Protein AF-A0A554M6P8-F1 (afdb_monomer_lite)

Secondary structure (DSSP, 8-state):
-EEEEEETTTEEEEEE----B-TT--BHHHH----SS-----HHHHHTT--HHHHHHHHHHH-

pLDDT: mean 93.91, std 4.5, range [59.78, 96.5]

Sequence (63 aa):
VQEVVSLPGNSAVKITVAKWLTPSGNQINKEGISPDVEVDLTEDDWNNDRDPQLDKAIEILKN

Structure (mmCIF, N/CA/C/O backbone):
data_AF-A0A554M6P8-F1
#
_entry.id   AF-A0A554M6P8-F1
#
loop_
_atom_site.group_PDB
_atom_site.id
_atom_site.type_symbol
_atom_site.label_atom_id
_atom_site.label_alt_id
_atom_site.label_comp_id
_atom_site.label_asym_id
_atom_site.label_entity_id
_atom_site.label_seq_id
_atom_site.pdbx_PDB_ins_code
_atom_site.Cartn_x
_atom_site.Cartn_y
_atom_site.Cartn_z
_atom_site.occupancy
_atom_site.B_iso_or_equiv
_atom_site.auth_seq_id
_atom_site.auth_comp_id
_atom_site.auth_asym_id
_atom_site.auth_atom_id
_atom_site.pdbx_PDB_model_num
ATOM 1 N N . VAL A 1 1 ? -12.205 -3.304 6.403 1.00 91.56 1 VAL A N 1
ATOM 2 C CA . VAL A 1 1 ? -13.189 -2.249 6.758 1.00 91.56 1 VAL A CA 1
ATOM 3 C C . VAL A 1 1 ? -13.002 -1.860 8.210 1.00 91.56 1 VAL A C 1
ATOM 5 O O . VAL A 1 1 ? -12.739 -2.745 9.020 1.00 91.56 1 VAL A O 1
ATOM 8 N N . GLN A 1 2 ? -13.088 -0.568 8.525 1.00 93.25 2 GLN A N 1
ATOM 9 C CA . GLN A 1 2 ? -12.969 -0.069 9.892 1.00 93.25 2 GLN A CA 1
ATOM 10 C C . GLN A 1 2 ? -14.253 0.630 10.330 1.00 93.25 2 GLN A C 1
ATOM 12 O O . GLN A 1 2 ? -14.892 1.294 9.520 1.00 93.25 2 GLN A O 1
ATOM 17 N N . GLU A 1 3 ? -14.571 0.502 11.610 1.00 95.88 3 GLU A N 1
ATOM 18 C CA . GLU A 1 3 ? -15.719 1.126 12.259 1.00 95.88 3 GLU A CA 1
ATOM 19 C C . GLU A 1 3 ? -15.250 1.894 13.498 1.00 95.88 3 GLU A C 1
ATOM 21 O O . GLU A 1 3 ? -14.265 1.511 14.138 1.00 95.88 3 GLU A O 1
ATOM 26 N N . VAL A 1 4 ? -15.927 3.000 13.808 1.00 95.62 4 VAL A N 1
ATOM 27 C CA . VAL A 1 4 ? -15.658 3.812 14.997 1.00 95.62 4 VAL A CA 1
ATOM 28 C C . VAL A 1 4 ? -16.712 3.500 16.048 1.00 95.62 4 VAL A C 1
ATOM 30 O O . VAL A 1 4 ? -17.900 3.682 15.805 1.00 95.62 4 VAL A O 1
ATOM 33 N N . VAL A 1 5 ? -16.264 3.083 17.227 1.00 95.69 5 VAL A N 1
ATOM 34 C CA . VAL A 1 5 ? -17.115 2.821 18.388 1.00 95.69 5 VAL A CA 1
ATOM 35 C C . VAL A 1 5 ? -16.843 3.894 19.434 1.00 95.69 5 VAL A C 1
ATOM 37 O O . VAL A 1 5 ? -15.719 4.021 19.926 1.00 95.69 5 VAL A O 1
ATOM 40 N N . SER A 1 6 ? -17.862 4.686 19.763 1.00 96.50 6 SER A N 1
ATOM 41 C CA . SER A 1 6 ? -17.781 5.695 20.823 1.00 96.50 6 SER A CA 1
ATOM 42 C C . SER A 1 6 ? -17.755 5.045 22.206 1.00 96.50 6 SER A C 1
ATOM 44 O O . SER A 1 6 ? -18.446 4.060 22.463 1.00 96.50 6 SER A O 1
ATOM 46 N N . LEU A 1 7 ? -16.975 5.627 23.110 1.00 95.31 7 LEU A N 1
ATOM 47 C CA . LEU A 1 7 ? -16.804 5.201 24.492 1.00 95.31 7 LEU A CA 1
ATOM 48 C C . LEU A 1 7 ? -17.165 6.350 25.455 1.00 95.31 7 LEU A C 1
ATOM 50 O O . LEU A 1 7 ? -17.168 7.523 25.063 1.00 95.31 7 LEU A O 1
ATOM 54 N N . PRO A 1 8 ? -17.460 6.045 26.734 1.00 95.94 8 PRO A N 1
ATOM 55 C CA . PRO A 1 8 ? -17.704 7.068 27.745 1.00 95.94 8 PRO A CA 1
ATOM 56 C C . PRO A 1 8 ? -16.545 8.068 27.870 1.00 95.94 8 PRO A C 1
ATOM 58 O O . PRO A 1 8 ? -15.393 7.771 27.549 1.00 95.94 8 PRO A O 1
ATOM 61 N N . GLY A 1 9 ? -16.850 9.272 28.356 1.00 93.88 9 GLY A N 1
ATOM 62 C CA . GLY A 1 9 ? -15.833 10.310 28.551 1.00 93.88 9 GLY A CA 1
ATOM 63 C C . GLY A 1 9 ? -15.348 10.959 27.253 1.00 93.88 9 GLY A C 1
ATOM 64 O O . GLY A 1 9 ? -14.224 11.443 27.208 1.00 93.88 9 GLY A O 1
ATOM 65 N N . ASN A 1 10 ? -16.190 10.983 26.211 1.00 92.50 10 ASN A N 1
ATOM 66 C CA . ASN A 1 10 ? -15.884 11.612 24.921 1.00 92.50 10 ASN A CA 1
ATOM 67 C C . ASN A 1 10 ? -14.697 10.957 24.181 1.00 92.50 10 ASN A C 1
ATOM 69 O O . ASN A 1 10 ? -13.949 11.622 23.466 1.00 92.50 10 ASN A O 1
ATOM 73 N N . SER A 1 11 ? -14.515 9.648 24.375 1.00 95.75 11 SER A N 1
ATOM 74 C CA . SER A 1 11 ? -13.467 8.851 23.734 1.00 95.75 11 SER A CA 1
ATOM 75 C C . SER A 1 11 ? -14.050 7.936 22.649 1.00 95.75 11 SER A C 1
ATOM 77 O O . SER A 1 11 ? -15.266 7.770 22.548 1.00 95.75 11 SER A O 1
ATOM 79 N N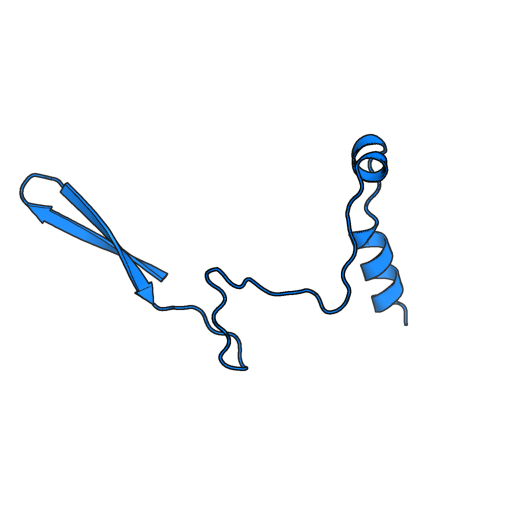 . ALA A 1 12 ? -13.205 7.365 21.788 1.00 95.88 12 ALA A N 1
ATOM 80 C CA . ALA A 1 12 ? -13.633 6.427 20.750 1.00 95.88 12 ALA A CA 1
ATOM 81 C C . ALA A 1 12 ? -12.501 5.471 20.355 1.00 95.88 12 ALA A C 1
ATOM 83 O O . ALA A 1 12 ? -11.322 5.796 20.502 1.00 95.88 12 ALA A O 1
ATOM 84 N N . VAL A 1 13 ? -12.864 4.311 19.807 1.00 96.44 13 VAL A N 1
ATOM 85 C CA . VAL A 1 13 ? -11.926 3.328 19.248 1.00 96.44 13 VAL A CA 1
ATOM 86 C C . VAL A 1 13 ? -12.290 3.055 17.796 1.00 96.44 13 VAL A C 1
ATOM 88 O O . VAL A 1 13 ? -13.454 2.841 17.467 1.00 96.44 13 VAL A O 1
ATOM 91 N N . LYS A 1 14 ? -11.280 3.026 16.924 1.00 96.25 14 LYS A N 1
ATOM 92 C CA . LYS A 1 14 ? -11.424 2.594 15.533 1.00 96.25 14 LYS A CA 1
ATOM 93 C C . LYS A 1 14 ? -10.946 1.151 15.402 1.00 96.25 14 LYS A C 1
ATOM 95 O O . LYS A 1 14 ? -9.756 0.882 15.559 1.00 96.25 14 LYS A O 1
ATOM 100 N N . ILE A 1 15 ? -11.859 0.227 15.119 1.00 95.31 15 ILE A N 1
ATOM 101 C CA . ILE A 1 15 ? -11.562 -1.208 15.021 1.00 95.31 15 ILE A CA 1
ATOM 102 C C . ILE A 1 15 ? -11.779 -1.733 13.607 1.00 95.31 15 ILE A C 1
ATOM 104 O O . ILE A 1 15 ? -12.603 -1.223 12.852 1.00 95.31 15 ILE A O 1
ATOM 108 N N . THR A 1 16 ? -11.019 -2.763 13.234 1.00 95.06 16 THR A N 1
ATOM 109 C CA . THR A 1 16 ? -11.209 -3.460 11.956 1.00 95.06 16 THR A CA 1
ATOM 110 C C . THR A 1 16 ? -12.295 -4.513 12.125 1.00 95.06 16 THR A C 1
ATOM 112 O O . THR A 1 16 ? -12.109 -5.459 12.882 1.00 95.06 16 THR A O 1
ATOM 115 N N . VAL A 1 17 ? -13.406 -4.358 11.406 1.00 95.56 17 VAL A N 1
ATOM 116 C CA . VAL A 1 17 ? -14.587 -5.237 11.514 1.00 95.56 17 VAL A CA 1
ATOM 117 C C . VAL A 1 17 ? -14.699 -6.240 10.369 1.00 95.56 17 VAL A C 1
ATOM 119 O O . VAL A 1 17 ? -15.390 -7.244 10.487 1.00 95.56 17 VAL A O 1
ATOM 122 N N . ALA A 1 18 ? -13.992 -6.001 9.261 1.00 94.75 18 ALA A N 1
ATOM 123 C CA . ALA A 1 18 ? -13.991 -6.916 8.125 1.00 94.75 18 ALA A CA 1
ATOM 124 C C . ALA A 1 18 ? -12.653 -6.925 7.388 1.00 94.75 18 ALA A C 1
ATOM 126 O O . ALA A 1 18 ? -11.924 -5.923 7.363 1.00 94.75 18 ALA A O 1
ATOM 127 N N . LYS A 1 19 ? -12.383 -8.054 6.735 1.00 94.38 19 LYS A N 1
ATOM 128 C CA . LYS A 1 19 ? -11.227 -8.286 5.868 1.00 94.38 19 LYS A CA 1
ATOM 129 C C . LYS A 1 19 ? -11.652 -8.198 4.406 1.00 94.38 19 LYS A C 1
ATOM 131 O O . LYS A 1 19 ? -12.760 -8.593 4.064 1.00 94.38 19 LYS A O 1
ATOM 136 N N . TRP A 1 20 ? -10.757 -7.692 3.567 1.00 94.25 20 TRP A N 1
ATOM 137 C CA . TRP A 1 20 ? -10.922 -7.726 2.118 1.00 94.25 20 TRP A CA 1
ATOM 138 C C . TRP A 1 20 ? -10.213 -8.957 1.572 1.00 94.25 20 TRP A C 1
ATOM 140 O O . TRP A 1 20 ? -9.033 -9.154 1.878 1.00 94.25 20 TRP A O 1
ATOM 150 N N . LEU A 1 21 ? -10.945 -9.769 0.812 1.00 94.94 21 LEU A N 1
ATOM 151 C CA . LEU A 1 21 ? -10.441 -10.989 0.195 1.00 94.94 21 LEU A CA 1
ATOM 152 C C . LEU A 1 21 ? -10.469 -10.860 -1.330 1.00 94.94 21 LEU A C 1
ATOM 154 O O . LEU A 1 21 ? -11.371 -10.226 -1.880 1.00 94.94 21 LEU A O 1
ATOM 158 N N . THR A 1 22 ? -9.504 -11.476 -2.004 1.00 94.12 22 THR A N 1
ATOM 159 C CA . THR A 1 22 ? -9.553 -11.685 -3.456 1.00 94.12 22 THR A CA 1
ATOM 160 C C . THR A 1 22 ? -10.622 -12.735 -3.803 1.00 94.12 22 THR A C 1
ATOM 162 O O . THR A 1 22 ? -11.054 -13.477 -2.915 1.00 94.12 22 THR A O 1
ATOM 165 N N . PRO A 1 23 ? -11.046 -12.867 -5.076 1.00 95.31 23 PRO A N 1
ATOM 166 C CA . PRO A 1 23 ? -11.936 -13.956 -5.500 1.00 95.31 23 PRO A CA 1
ATOM 167 C C . PRO A 1 23 ? -11.399 -15.354 -5.159 1.00 95.31 23 PRO A C 1
ATOM 169 O O . PRO A 1 23 ? -12.173 -16.265 -4.888 1.00 95.31 23 PRO A O 1
ATOM 172 N N . SER A 1 24 ? -10.073 -15.501 -5.109 1.00 94.12 24 SER A N 1
ATOM 173 C CA . SER A 1 24 ? -9.383 -16.730 -4.702 1.00 94.12 24 SER A CA 1
ATOM 174 C C . SER A 1 24 ? -9.315 -16.926 -3.179 1.00 94.12 24 SER A C 1
ATOM 176 O O . SER A 1 24 ? -8.765 -17.918 -2.717 1.00 94.12 24 SER A O 1
ATOM 178 N N . GLY A 1 25 ? -9.850 -15.989 -2.390 1.00 92.56 25 GLY A N 1
ATOM 179 C CA . GLY A 1 25 ? -9.900 -16.056 -0.929 1.00 92.56 25 GLY A CA 1
ATOM 180 C C . GLY A 1 25 ? -8.680 -15.484 -0.197 1.00 92.56 25 GLY A C 1
ATOM 181 O O . GLY A 1 25 ? -8.654 -15.534 1.032 1.00 92.56 25 GLY A O 1
ATOM 182 N N . ASN A 1 26 ? -7.696 -14.914 -0.903 1.00 92.44 26 ASN A N 1
ATOM 183 C CA . ASN A 1 26 ? -6.477 -14.370 -0.282 1.00 92.44 26 ASN A CA 1
ATOM 184 C C . ASN A 1 26 ? -6.755 -13.030 0.404 1.00 92.44 26 ASN A C 1
ATOM 186 O O . ASN A 1 26 ? -7.528 -12.221 -0.110 1.00 92.44 26 ASN A O 1
ATOM 190 N N . GLN A 1 27 ? -6.126 -12.766 1.550 1.00 94.06 27 GLN A N 1
ATOM 191 C CA . GLN A 1 27 ? -6.382 -11.557 2.330 1.00 94.06 27 GLN A CA 1
ATOM 192 C C . GLN A 1 27 ? -5.493 -10.399 1.873 1.00 94.06 27 GLN A C 1
ATOM 194 O O . GLN A 1 27 ? -4.288 -10.441 2.042 1.00 94.06 27 GLN A O 1
ATOM 199 N N . ILE A 1 28 ? -6.087 -9.280 1.455 1.00 94.50 28 ILE A N 1
ATOM 200 C CA . ILE A 1 28 ? -5.308 -8.128 0.956 1.00 94.50 28 ILE A CA 1
ATOM 201 C C . ILE A 1 28 ? -4.500 -7.445 2.073 1.00 94.50 28 ILE A C 1
ATOM 203 O O . ILE A 1 28 ? -3.389 -6.965 1.867 1.00 94.50 28 ILE A O 1
ATOM 207 N N . ASN A 1 29 ? -5.054 -7.361 3.285 1.00 94.44 29 ASN A N 1
ATOM 208 C CA . ASN A 1 29 ? -4.387 -6.661 4.381 1.00 94.44 29 ASN A CA 1
ATOM 209 C C . ASN A 1 29 ? -3.085 -7.380 4.780 1.00 94.44 29 ASN A C 1
ATOM 211 O O . ASN A 1 29 ? -3.141 -8.544 5.170 1.00 94.44 29 ASN A O 1
ATOM 215 N N . LYS A 1 30 ? -1.962 -6.649 4.774 1.00 91.94 30 LYS A N 1
ATOM 216 C CA . LYS A 1 30 ? -0.573 -7.101 5.015 1.00 91.94 30 LYS A CA 1
ATOM 217 C C . LYS A 1 30 ? 0.082 -7.940 3.914 1.00 91.94 30 LYS A C 1
ATOM 219 O O . LYS A 1 30 ? 1.300 -7.887 3.828 1.00 91.94 30 LYS A O 1
ATOM 224 N N . GLU A 1 31 ? -0.674 -8.679 3.110 1.00 92.81 31 GLU A N 1
ATOM 225 C CA . GLU A 1 31 ? -0.103 -9.460 1.997 1.00 92.81 31 GLU A CA 1
ATOM 226 C C . GLU A 1 31 ? 0.015 -8.616 0.722 1.00 92.81 31 GLU A C 1
ATOM 228 O O . GLU A 1 31 ? 0.979 -8.756 -0.021 1.00 92.81 31 GLU A O 1
ATOM 233 N N . GLY A 1 32 ? -0.922 -7.689 0.499 1.00 92.50 32 GLY A N 1
ATOM 234 C CA . GLY A 1 32 ? -0.982 -6.898 -0.726 1.00 92.50 32 GLY A CA 1
ATOM 235 C C . GLY A 1 32 ? -1.538 -7.688 -1.912 1.00 92.50 32 GLY A C 1
ATOM 236 O O . GLY A 1 32 ? -2.242 -8.685 -1.746 1.00 92.50 32 GLY A O 1
ATOM 237 N N . ILE A 1 33 ? -1.267 -7.190 -3.117 1.00 93.31 33 ILE A N 1
ATOM 238 C CA . ILE A 1 33 ? -1.561 -7.858 -4.388 1.00 93.31 33 ILE A CA 1
ATOM 239 C C . ILE A 1 33 ? -0.295 -7.741 -5.229 1.00 93.31 33 ILE A C 1
ATOM 241 O O . ILE A 1 33 ? 0.120 -6.628 -5.546 1.00 93.31 33 ILE A O 1
ATOM 245 N N . SER A 1 34 ? 0.321 -8.874 -5.557 1.00 92.88 34 SER A N 1
ATOM 246 C CA . SER A 1 34 ? 1.486 -8.907 -6.441 1.00 92.88 34 SER A CA 1
ATOM 247 C C . SER A 1 34 ? 1.051 -8.713 -7.896 1.00 92.88 34 SER A C 1
ATOM 249 O O . SER A 1 34 ? 0.033 -9.290 -8.290 1.00 92.88 34 SER A O 1
ATOM 251 N N . PRO A 1 35 ? 1.786 -7.923 -8.694 1.00 93.25 35 PRO A N 1
ATOM 252 C CA . PRO A 1 35 ? 1.530 -7.821 -10.123 1.00 93.25 35 PRO A CA 1
ATOM 253 C C . PRO A 1 35 ? 1.920 -9.126 -10.831 1.00 93.25 35 PRO A C 1
ATOM 255 O O . PRO A 1 35 ? 2.823 -9.835 -10.392 1.00 93.25 35 PRO A O 1
ATOM 258 N N . ASP A 1 36 ? 1.274 -9.421 -11.958 1.00 93.06 36 ASP A N 1
ATOM 259 C CA . ASP A 1 36 ? 1.662 -10.558 -12.807 1.00 93.06 36 ASP A CA 1
ATOM 260 C C . ASP A 1 36 ? 3.024 -10.330 -13.487 1.00 93.06 36 ASP A C 1
ATOM 262 O O . ASP A 1 36 ? 3.752 -11.277 -13.784 1.00 93.06 36 ASP A O 1
ATOM 266 N N . VAL A 1 37 ? 3.368 -9.061 -13.729 1.00 94.19 37 VAL A N 1
ATOM 267 C CA . VAL A 1 37 ? 4.659 -8.618 -14.263 1.00 94.19 37 VAL A CA 1
ATOM 268 C C . VAL A 1 37 ? 5.219 -7.559 -13.325 1.00 94.19 37 VAL A C 1
ATOM 270 O O . VAL A 1 37 ? 4.679 -6.459 -13.225 1.00 94.19 37 VAL A O 1
ATOM 273 N N . GLU A 1 38 ? 6.295 -7.903 -12.628 1.00 95.06 38 GLU A N 1
ATOM 274 C CA . GLU A 1 38 ? 7.006 -6.988 -11.742 1.00 95.06 38 GLU A CA 1
ATOM 275 C C . GLU A 1 38 ? 7.950 -6.100 -12.563 1.00 95.06 38 GLU A C 1
ATOM 277 O O . GLU A 1 38 ? 8.729 -6.589 -13.385 1.00 95.06 38 GLU A O 1
ATOM 282 N N . VAL A 1 39 ? 7.833 -4.784 -12.378 1.00 95.06 39 VAL A N 1
ATOM 283 C CA . VAL A 1 39 ? 8.684 -3.775 -13.013 1.00 95.06 39 VAL A CA 1
ATOM 284 C C . VAL A 1 39 ? 9.096 -2.789 -11.938 1.00 95.06 39 VAL A C 1
ATOM 286 O O . VAL A 1 39 ? 8.264 -2.041 -11.424 1.00 95.06 39 VAL A O 1
ATOM 289 N N . ASP A 1 40 ? 10.377 -2.802 -11.603 1.00 94.56 40 ASP A N 1
ATOM 290 C CA . ASP A 1 40 ? 10.931 -1.899 -10.606 1.00 94.56 40 ASP A CA 1
ATOM 291 C C . ASP A 1 40 ? 11.105 -0.487 -11.170 1.00 94.56 40 ASP A C 1
ATOM 293 O O . ASP A 1 40 ? 11.430 -0.293 -12.343 1.00 94.56 40 ASP A O 1
ATOM 297 N N . LEU A 1 41 ? 10.932 0.506 -10.300 1.00 95.38 41 LEU A N 1
ATOM 298 C CA . LEU A 1 41 ? 11.290 1.892 -10.576 1.00 95.38 41 LEU A CA 1
ATOM 299 C C . LEU A 1 41 ? 12.672 2.166 -9.980 1.00 95.38 41 LEU A C 1
ATOM 301 O O . LEU A 1 41 ? 12.833 2.147 -8.757 1.00 95.38 41 LEU A O 1
ATOM 305 N N . THR A 1 42 ? 13.675 2.404 -10.828 1.00 95.31 42 THR A N 1
ATOM 306 C CA . THR A 1 42 ? 15.036 2.688 -10.352 1.00 95.31 42 THR A CA 1
ATOM 307 C C . THR A 1 42 ? 15.214 4.161 -9.976 1.00 95.31 42 THR A C 1
ATOM 309 O O . THR A 1 42 ? 14.442 5.027 -10.386 1.00 95.31 42 THR A O 1
ATOM 312 N N . GLU A 1 43 ? 16.264 4.479 -9.209 1.00 94.19 43 GLU A N 1
ATOM 313 C CA . GLU A 1 43 ? 16.606 5.879 -8.910 1.00 94.19 43 GLU A CA 1
ATOM 314 C C . GLU A 1 43 ? 16.957 6.679 -10.175 1.00 94.19 43 GLU A C 1
ATOM 316 O O . GLU A 1 43 ? 16.646 7.865 -10.244 1.00 94.19 43 GLU A O 1
ATOM 321 N N . ASP A 1 44 ? 17.584 6.058 -11.184 1.00 95.12 44 ASP A N 1
ATOM 322 C CA . ASP A 1 44 ? 17.851 6.722 -12.470 1.00 95.12 44 ASP A CA 1
ATOM 323 C C . ASP A 1 44 ? 16.540 7.070 -13.177 1.00 95.12 44 ASP A C 1
ATOM 325 O O . ASP A 1 44 ? 16.390 8.187 -13.667 1.00 95.12 44 ASP A O 1
ATOM 329 N N . ASP A 1 45 ? 15.570 6.154 -13.171 1.00 93.44 45 ASP A N 1
ATOM 330 C CA . ASP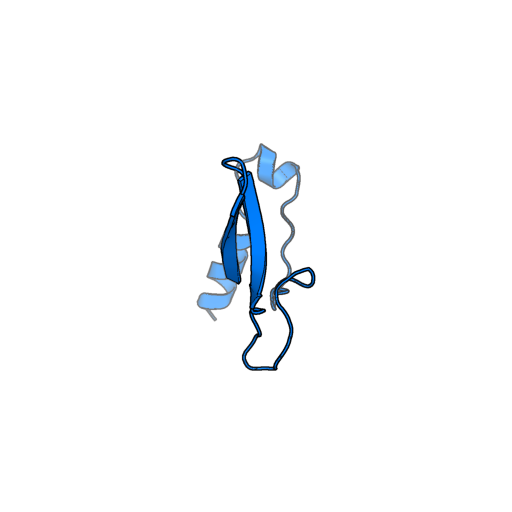 A 1 45 ? 14.259 6.399 -13.774 1.00 93.44 45 ASP A CA 1
ATOM 331 C C . ASP A 1 45 ? 13.537 7.549 -13.072 1.00 93.44 45 ASP A C 1
ATOM 333 O O . ASP A 1 45 ? 13.057 8.467 -13.735 1.00 93.44 45 ASP A O 1
ATOM 337 N N . TRP A 1 46 ? 13.555 7.560 -11.735 1.00 92.56 46 TRP A N 1
ATOM 338 C CA . TRP A 1 46 ? 12.985 8.648 -10.940 1.00 92.56 46 TRP A CA 1
ATOM 339 C C . TRP A 1 46 ? 13.652 9.997 -11.234 1.00 92.56 46 TRP A C 1
ATOM 341 O O . TRP A 1 46 ? 12.973 11.000 -11.433 1.00 92.56 46 TRP A O 1
ATOM 351 N N . ASN A 1 47 ? 14.986 10.034 -11.283 1.00 96.00 47 ASN A N 1
ATOM 352 C CA . ASN A 1 47 ? 15.742 11.270 -11.497 1.00 96.00 47 ASN A CA 1
ATOM 353 C C . ASN A 1 47 ? 15.637 11.810 -12.933 1.00 96.00 47 ASN A C 1
ATOM 355 O O . ASN A 1 47 ? 15.901 12.992 -13.153 1.00 96.00 47 ASN A O 1
ATOM 359 N N . ASN A 1 48 ? 15.284 10.959 -13.900 1.00 96.00 48 ASN A N 1
ATOM 360 C CA . ASN A 1 48 ? 15.140 11.320 -15.311 1.00 96.00 48 ASN A CA 1
ATOM 361 C C . ASN A 1 48 ? 13.672 11.326 -15.786 1.00 96.00 48 ASN A C 1
ATOM 363 O O . ASN A 1 48 ? 13.445 11.306 -16.997 1.00 96.00 48 ASN A O 1
ATOM 367 N N . ASP A 1 49 ? 12.696 11.332 -14.866 1.00 93.62 49 ASP A N 1
ATOM 368 C CA . ASP A 1 49 ? 11.252 11.329 -15.158 1.00 93.62 49 ASP A CA 1
ATOM 369 C C . ASP A 1 49 ? 10.819 10.214 -16.142 1.00 93.62 49 ASP A C 1
ATOM 371 O O . ASP A 1 49 ? 9.976 10.420 -17.021 1.00 93.62 49 ASP A O 1
ATOM 375 N N . ARG A 1 50 ? 11.412 9.017 -16.024 1.00 95.19 50 ARG A N 1
ATOM 376 C CA . ARG A 1 50 ? 11.048 7.834 -16.823 1.00 95.19 50 ARG A CA 1
ATOM 377 C C . ARG A 1 50 ? 10.060 6.954 -16.062 1.00 95.19 50 ARG A C 1
ATOM 379 O O . ARG A 1 50 ? 10.234 6.706 -14.873 1.00 95.19 50 ARG A O 1
ATOM 386 N N . ASP A 1 51 ? 9.060 6.432 -16.771 1.00 95.31 51 ASP A N 1
ATOM 387 C CA . ASP A 1 51 ? 8.062 5.510 -16.217 1.00 95.31 51 ASP A CA 1
ATOM 388 C C . ASP A 1 51 ? 8.133 4.134 -16.910 1.00 95.31 51 ASP A C 1
ATOM 390 O O . ASP A 1 51 ? 7.360 3.848 -17.833 1.00 95.31 51 ASP A O 1
ATOM 394 N N . PRO A 1 52 ? 9.053 3.252 -16.471 1.00 95.38 52 PRO A N 1
ATOM 395 C CA . PRO A 1 52 ? 9.183 1.912 -17.038 1.00 95.38 52 PRO A CA 1
ATOM 396 C C . PRO A 1 52 ? 7.924 1.052 -16.833 1.00 95.38 52 PRO A C 1
ATOM 398 O O . PRO A 1 52 ? 7.671 0.137 -17.621 1.00 95.38 52 PRO A O 1
ATOM 401 N N . GLN A 1 53 ? 7.107 1.341 -15.811 1.00 95.69 53 GLN A N 1
ATOM 402 C CA . GLN A 1 53 ? 5.867 0.607 -15.538 1.00 95.69 53 GLN A CA 1
ATOM 403 C C . GLN A 1 53 ? 4.802 0.938 -16.593 1.00 95.69 53 GLN A C 1
ATOM 405 O O . GLN A 1 53 ? 4.130 0.033 -17.097 1.00 95.69 53 GLN A O 1
ATOM 410 N N . LEU A 1 54 ? 4.682 2.213 -16.979 1.00 94.81 54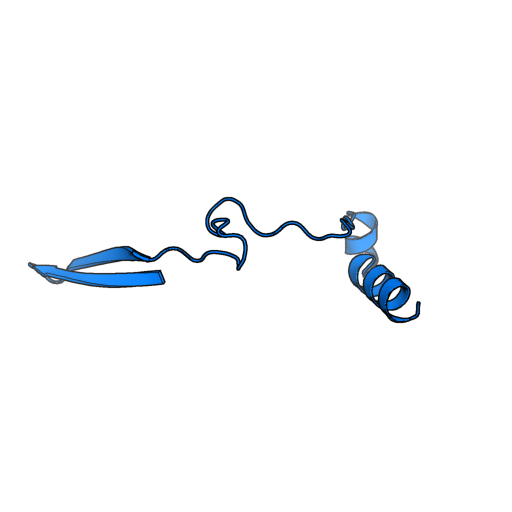 LEU A N 1
ATOM 411 C CA . LEU A 1 54 ? 3.797 2.642 -18.063 1.00 94.81 54 LEU A CA 1
ATOM 412 C C . LEU A 1 54 ? 4.238 2.074 -19.416 1.00 94.81 54 LEU A C 1
ATOM 414 O O . LEU A 1 54 ? 3.407 1.533 -20.151 1.00 94.81 54 LEU A O 1
ATOM 418 N N . ASP A 1 55 ? 5.531 2.157 -19.732 1.00 94.75 55 ASP A N 1
ATOM 419 C CA . ASP A 1 55 ? 6.069 1.624 -20.987 1.00 94.75 55 ASP A CA 1
ATOM 420 C C . ASP A 1 55 ? 5.793 0.118 -21.107 1.00 94.75 55 ASP A C 1
ATOM 422 O O . ASP A 1 55 ? 5.301 -0.347 -22.144 1.00 94.75 55 ASP A O 1
ATOM 426 N N . LYS A 1 56 ? 6.002 -0.638 -20.017 1.00 94.44 56 LYS A N 1
ATOM 427 C CA . LYS A 1 56 ? 5.691 -2.071 -19.981 1.00 94.44 56 LYS A CA 1
ATOM 428 C C . LYS A 1 56 ? 4.197 -2.344 -20.138 1.00 94.44 56 LYS A C 1
ATOM 430 O O . LYS A 1 56 ? 3.824 -3.261 -20.871 1.00 94.44 56 LYS A O 1
ATOM 435 N N . ALA A 1 57 ? 3.333 -1.555 -19.499 1.00 94.50 57 ALA A N 1
ATOM 436 C CA . ALA A 1 57 ? 1.886 -1.702 -19.645 1.00 94.50 57 ALA A CA 1
ATOM 437 C C . ALA A 1 57 ? 1.437 -1.495 -21.104 1.00 94.50 57 ALA A C 1
ATOM 439 O O . ALA A 1 57 ? 0.640 -2.277 -21.624 1.00 94.50 57 ALA A O 1
ATOM 440 N N . ILE A 1 58 ? 1.985 -0.487 -21.793 1.00 95.50 58 ILE A N 1
ATOM 441 C CA . ILE A 1 58 ? 1.685 -0.217 -23.207 1.00 95.50 58 ILE A CA 1
ATOM 442 C C . ILE A 1 58 ? 2.190 -1.349 -24.110 1.00 95.50 58 ILE A C 1
ATOM 444 O O . ILE A 1 58 ? 1.497 -1.717 -25.059 1.00 95.50 58 ILE A O 1
ATOM 448 N N . GLU A 1 59 ? 3.378 -1.894 -23.843 1.00 94.56 59 GLU A N 1
ATOM 449 C CA . GLU A 1 59 ? 3.919 -3.047 -24.573 1.00 94.56 59 GLU A CA 1
ATOM 450 C C . GLU A 1 59 ? 2.997 -4.270 -24.450 1.00 94.56 59 GLU A C 1
ATOM 452 O O . GLU A 1 59 ? 2.655 -4.879 -25.462 1.00 94.56 59 GLU A O 1
ATOM 457 N N . ILE A 1 60 ? 2.542 -4.589 -23.232 1.00 94.50 60 ILE A N 1
ATOM 458 C CA . ILE A 1 60 ? 1.649 -5.728 -22.967 1.00 94.50 60 ILE A CA 1
ATOM 459 C C . ILE A 1 60 ? 0.304 -5.556 -23.682 1.00 94.50 60 ILE A C 1
ATOM 461 O O . ILE A 1 60 ? -0.189 -6.510 -24.272 1.00 94.50 60 ILE A O 1
ATOM 465 N N . LEU A 1 61 ? -0.278 -4.352 -23.659 1.00 93.31 61 LEU A N 1
ATOM 466 C CA . LEU A 1 61 ? -1.588 -4.079 -24.265 1.00 93.31 61 LEU A CA 1
ATOM 467 C C . LEU A 1 61 ? -1.586 -4.073 -25.803 1.00 93.31 61 LEU A C 1
ATOM 469 O O . LEU A 1 61 ? -2.656 -4.135 -26.407 1.00 93.31 61 LEU A O 1
ATOM 473 N N . LYS A 1 62 ? -0.419 -3.922 -26.440 1.00 92.25 62 LYS A N 1
ATOM 474 C CA . LYS A 1 62 ? -0.284 -3.905 -27.908 1.00 92.25 62 LYS A CA 1
ATOM 475 C C . LYS A 1 62 ? -0.145 -5.299 -28.528 1.00 92.25 62 LYS A C 1
ATOM 477 O O . LYS A 1 62 ? -0.261 -5.397 -29.751 1.00 92.25 62 LYS A O 1
ATOM 482 N N . ASN A 1 63 ? 0.125 -6.321 -27.718 1.00 59.78 63 ASN A N 1
ATOM 483 C CA . ASN A 1 63 ? 0.161 -7.726 -28.132 1.00 59.78 63 ASN A CA 1
ATOM 484 C C . ASN A 1 63 ? -1.231 -8.362 -28.055 1.00 59.78 63 ASN A C 1
ATOM 486 O O . ASN A 1 63 ? -1.485 -9.269 -28.878 1.00 59.78 63 ASN A O 1
#

Foldseek 3Di:
DWDWADDPPRDIDIDDPDFDADPVGHTCPPV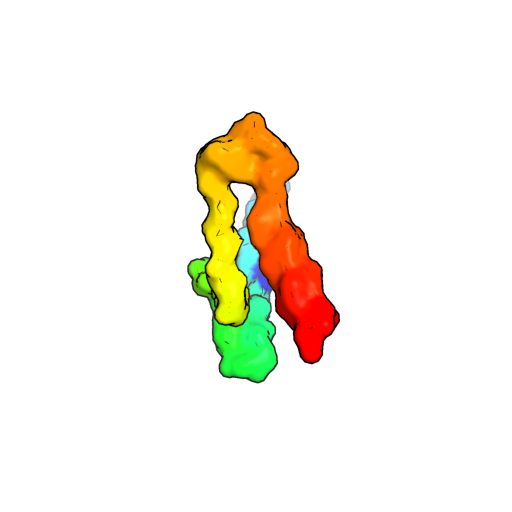HDDDPDDDDQDPVCVVVVHDVVVVVVVVVVVD

Radius of gyration: 20.05 Å; chains: 1; bounding box: 36×28×57 Å

=== Feature glossary ===
Key to the feature types in this record:

pLDDT. pLDDT is the predicted lDDT-Cα score: AlphaFold's confidence that the local environment of each residue (all inter-atomic distances within 15 Å) is correctly placed. It is a per-residue number between 0 and 100, with higher meaning more reliable.

Radius of gyration, Cα contacts, bounding box. The geometric summary reports three shape descriptors. Rg (radius of gyration) measures how spread out the Cα atoms are about their centre of mass; compact globular proteins have small Rg, elongated or unfolded ones large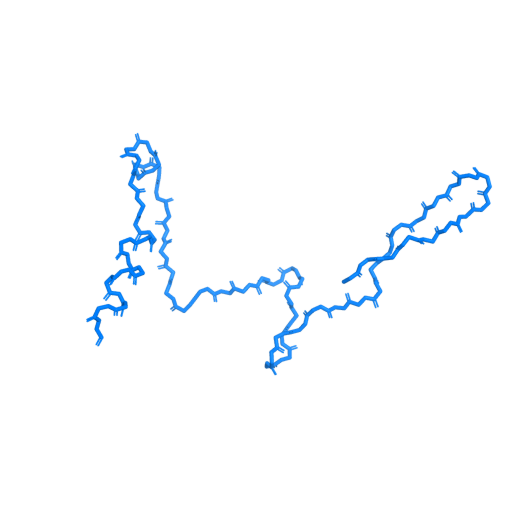. Cα contacts (<8 Å, |i−j|>4) count long-range residue pairs in spatial proximity — high for tightly packed folds, near zero for rods or random coil. The bounding-box extents give the protein's footprint along x, y, z in Å.

Backbone torsions (φ/ψ). Backbone dihedral angles. Every residue except chain termini has a φ (preceding-C → N → Cα → C) and a ψ (N → Cα → C → next-N). They are reported in degrees following the IUPAC sign convention. Secondary structure is essentially a statement about which (φ, ψ) basin each residue occupies.

Contact-map, Ramachandran, and PAE plots. Plot images: a contact map (which residues are close in 3D, as an N×N binary image), a Ramachandran scatter (backbone torsion angles, revealing secondary-structure composition at a glance), and — for AlphaFold structures — a PAE heatmap (pairwise prediction confidence).

Predicted aligned error. Predicted Aligned Error (PAE) is a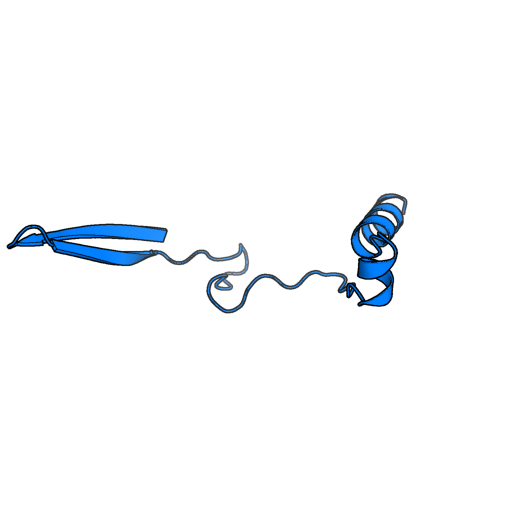n AlphaFold confidence matrix: entry (i, j) is the expected error in the position of residue j, in ångströms, when the prediction is superimposed on the true structure at residue i. Low PAE within a block of residues means that block is internally rigid and well-predicted; high PAE between two blocks means their relative placement is uncertain even if each block individually is confident.

Secondary structure (3-state, P-SEA). Three-state secondary structure (P-SEA) collapses the eight DSSP classes into helix (a), strand (b), and coil (c). P-SEA assigns these from Cα geometry alone — distances and angles — without requiring backbone oxygens, so it works on any Cα trace.

Solvent-accessible surface area. Solvent-accessible surface area (SASA) is the area in Å² traced out by the centre of a 1.4 Å probe sphere (a water molecule) rolled over the protein's van der Waals surface (Shrake–Rupley / Lee–Richards construction). Buried residues have near-zero SASA; fully exposed residues can exceed 200 Å². The total SASA scales roughly with the number of surface residues.

Foldseek 3Di. The Foldseek 3Di string encodes local tertiary geometry as a 20-letter alphabet — one character per residue — derived from the relative positions of nearby Cα atoms. Unlike the amino-acid sequence, 3Di is a direct function of the 3D structure, so two proteins with the same fold have similar 3Di strings even at low sequence identity.

B-factor. For experimental (PDB) structures, the B-factor (temperature factor) quantifies the positional spread of each atom in the crystal — a combination of thermal vibration and static disorder — in units of Å². High B-factors mark flexible loops or poorly resolved regions; low B-factors mark the rigid, well-ordered core.

mmCIF coordinates. The mmCIF block holds the 3D Cartesian coordinates of each backbone atom (N, Cα, C, O) in ångströms. mmCIF is the PDB's canonical archive format — a tagged-loop text representation of the atomic model.

InterPro / GO / CATH / organism. Functional annotations link the protein to curated databases. InterPro entries identify conserved domains and families by matching the sequence against member-database signatures (Pfam, PROSITE, CDD, …). Gene Ontology (GO) terms describe molecular function, biological process, and cellular component in a controlled vocabulary. CATH places the structure in a hierarchical fold classification (Class/Architecture/Topology/Homologous-superfamily). The organism is the source species.

Rendered structure images. Structure images are PyMOL renders from six orthogonal camera directions. Cartoon representation draws helices as coils and strands as arrows; sticks shows the backbone as bonds; surface shows the solvent-excluded envelope. Rainbow coloring maps sequence position to hue (blue→red, N→C); chain coloring assigns a distinct color per polypeptide.

Sequence. This is the polypeptide sequence — one letter per residue, N-terminus first. Length ranges from a few dozen residues for small domains to over a thousand for large multi-domain proteins.

Secondary structure (8-state, DSSP). The SS8 string is DSSP's per-residue secondary-structure call. α-helix (H) means an i→i+4 H-bond ladder; β-strand (E) means the residue participates in a β-sheet; 3₁₀ (G) and π (I) are tighter and wider helices; T/S are turns/bends; '-' is loop.

Nearest PDB structures. Structural nearest neighbors (via Foldseek easy-search vs the PDB). Reported per hit: target PDB id, E-value, and alignment TM-score. A TM-score above ~0.5 is the conventional threshold for 'same fold'.